Protein AF-A0A821VB63-F1 (afdb_monomer)

Nearest PDB structures (foldseek):
  6iso-assembly1_A  TM=9.767E-01  e=4.448E-03  Homo sapiens
  6iso-assembly3_E  TM=9.717E-01  e=5.495E-03  Homo sapiens
  4y6q-assembly1_D  TM=6.568E-01  e=2.199E-03  Homo sapiens
  4l3o-assembly4_D  TM=6.633E-01  e=2.717E-03  Homo sapiens
  3zgv-assembly1_A  TM=6.549E-01  e=2.915E-03  Homo sapiens

Structure (mmCIF, N/CA/C/O backbone):
data_AF-A0A821VB63-F1
#
_entry.id   AF-A0A821VB63-F1
#
loop_
_atom_site.group_PDB
_atom_site.id
_atom_site.type_symbol
_atom_site.label_atom_id
_atom_site.label_alt_id
_atom_site.label_comp_id
_atom_site.label_asym_id
_atom_site.label_entity_id
_atom_site.label_seq_id
_atom_site.pdbx_PDB_ins_code
_atom_site.Cartn_x
_atom_site.Cartn_y
_atom_site.Cartn_z
_atom_site.occupancy
_atom_site.B_iso_or_equiv
_atom_site.auth_seq_id
_atom_site.auth_comp_id
_atom_site.auth_asym_id
_atom_site.auth_atom_id
_atom_site.pdbx_PDB_model_num
ATOM 1 N N . GLU A 1 1 ? 11.347 -4.311 -29.274 1.00 50.94 1 GLU A N 1
ATOM 2 C CA . GLU A 1 1 ? 10.433 -4.084 -28.136 1.00 50.94 1 GLU A CA 1
ATOM 3 C C . GLU A 1 1 ? 11.014 -3.006 -27.238 1.00 50.94 1 GLU A C 1
ATOM 5 O O . GLU A 1 1 ? 12.151 -3.131 -26.800 1.00 50.94 1 GLU A O 1
ATOM 10 N N . THR A 1 2 ? 10.300 -1.905 -27.025 1.00 54.22 2 THR A N 1
ATOM 11 C CA . THR A 1 2 ? 10.719 -0.867 -26.075 1.00 54.22 2 THR A CA 1
ATOM 12 C C . THR A 1 2 ? 10.460 -1.369 -24.661 1.00 54.22 2 THR A C 1
ATOM 14 O O . THR A 1 2 ? 9.305 -1.518 -24.264 1.00 54.22 2 THR A O 1
ATOM 17 N N . SER A 1 3 ? 11.521 -1.653 -23.906 1.00 67.06 3 SER A N 1
ATOM 18 C CA . SER A 1 3 ? 11.403 -2.036 -22.503 1.00 67.06 3 SER A CA 1
ATOM 19 C C . SER A 1 3 ? 10.728 -0.910 -21.713 1.00 67.06 3 SER A C 1
ATOM 21 O O . SER A 1 3 ? 11.154 0.247 -21.728 1.00 67.06 3 SER A O 1
ATOM 23 N N . VAL A 1 4 ? 9.627 -1.233 -21.036 1.00 72.44 4 VAL A N 1
ATOM 24 C CA . VAL A 1 4 ? 8.922 -0.280 -20.177 1.00 72.44 4 VAL A CA 1
ATOM 25 C C . VAL A 1 4 ? 9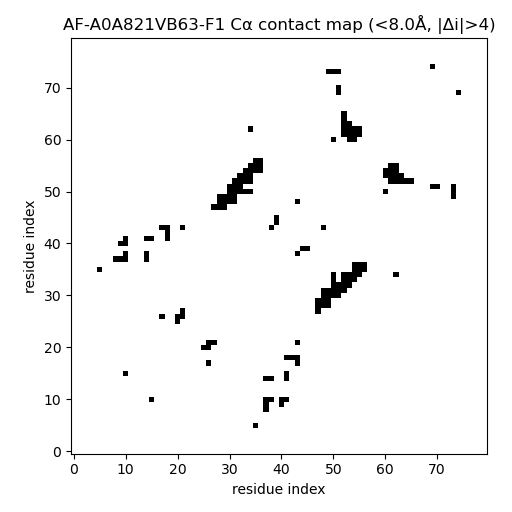.825 0.048 -18.989 1.00 72.44 4 VAL A C 1
ATOM 27 O O . VAL A 1 4 ? 10.170 -0.824 -18.189 1.00 72.44 4 VAL A O 1
ATOM 30 N N . ASN A 1 5 ? 10.220 1.316 -18.856 1.00 82.31 5 ASN A N 1
ATOM 31 C CA . ASN A 1 5 ? 10.981 1.768 -17.698 1.00 82.31 5 ASN A CA 1
ATOM 32 C C . ASN A 1 5 ? 10.048 1.879 -16.483 1.00 82.31 5 ASN A C 1
ATOM 34 O O . ASN A 1 5 ? 9.351 2.877 -16.307 1.00 82.31 5 ASN A O 1
ATOM 38 N N . ARG A 1 6 ? 10.069 0.853 -15.631 1.00 78.88 6 ARG A N 1
ATOM 39 C CA . ARG A 1 6 ? 9.245 0.754 -14.415 1.00 78.88 6 ARG A CA 1
ATOM 40 C C . ARG A 1 6 ? 9.453 1.922 -13.443 1.00 78.88 6 ARG A C 1
ATOM 42 O O . ARG A 1 6 ? 8.495 2.360 -12.817 1.00 78.88 6 ARG A O 1
ATOM 49 N N . LEU A 1 7 ? 10.652 2.509 -13.396 1.00 82.62 7 LEU A N 1
ATOM 50 C CA . LEU A 1 7 ? 10.942 3.680 -12.555 1.00 82.62 7 LEU A CA 1
ATOM 51 C C . LEU A 1 7 ? 10.206 4.945 -13.026 1.00 82.62 7 LEU A C 1
ATOM 53 O O . LEU A 1 7 ? 10.033 5.881 -12.251 1.00 82.62 7 LEU A O 1
ATOM 57 N N . LYS A 1 8 ? 9.754 4.976 -14.286 1.00 88.88 8 LYS A N 1
ATOM 58 C CA . LYS A 1 8 ? 8.984 6.086 -14.867 1.00 88.88 8 LYS A CA 1
ATOM 59 C C . LYS A 1 8 ? 7.470 5.892 -14.793 1.00 88.88 8 LYS A C 1
ATOM 61 O O . LYS A 1 8 ? 6.749 6.798 -15.201 1.00 88.88 8 LYS A O 1
ATOM 66 N N . ALA A 1 9 ? 6.980 4.754 -14.294 1.00 91.69 9 ALA A N 1
ATOM 67 C CA . ALA A 1 9 ? 5.544 4.552 -14.103 1.00 91.69 9 ALA A CA 1
ATOM 68 C C . ALA A 1 9 ? 4.969 5.670 -13.220 1.00 91.69 9 ALA A C 1
ATOM 70 O O . ALA A 1 9 ? 5.694 6.239 -12.409 1.00 91.69 9 ALA A O 1
ATOM 71 N N . ILE A 1 10 ? 3.695 6.012 -13.369 1.00 95.12 10 ILE A N 1
ATOM 72 C CA . ILE A 1 10 ? 3.014 6.982 -12.502 1.00 95.12 10 ILE A CA 1
ATOM 73 C C . ILE A 1 10 ? 1.785 6.320 -11.878 1.00 95.12 10 ILE A C 1
ATOM 75 O O . ILE A 1 10 ? 1.247 5.384 -12.476 1.00 95.12 10 ILE A O 1
ATOM 79 N N . PRO A 1 11 ? 1.340 6.768 -10.691 1.00 97.06 11 PRO A N 1
ATOM 80 C CA . PRO A 1 11 ? 0.124 6.243 -10.094 1.00 97.06 11 PRO A CA 1
ATOM 81 C C . PRO A 1 11 ? -1.078 6.418 -11.023 1.00 97.06 11 PRO A C 1
ATOM 83 O O . PRO A 1 11 ? -1.216 7.423 -11.720 1.00 97.06 11 PRO A O 1
ATOM 86 N N . THR A 1 12 ? -1.954 5.419 -11.040 1.00 97.88 12 THR A N 1
ATOM 87 C CA . THR A 1 12 ? -3.194 5.469 -11.823 1.00 97.88 12 THR A CA 1
ATOM 88 C C . THR A 1 12 ? -4.288 6.236 -11.079 1.00 97.88 12 THR A C 1
ATOM 90 O O . THR A 1 12 ? -4.167 6.525 -9.886 1.00 97.88 12 THR A O 1
ATOM 93 N N . LEU A 1 13 ? -5.414 6.494 -11.754 1.00 98.56 13 LEU A N 1
ATOM 94 C CA . LEU A 1 13 ? -6.597 7.072 -11.113 1.00 98.56 13 LEU A CA 1
ATOM 95 C C . LEU A 1 13 ? -7.031 6.275 -9.873 1.00 98.56 13 LEU A C 1
ATOM 97 O O . LEU A 1 13 ? -7.332 6.875 -8.847 1.00 98.56 13 LEU A O 1
ATOM 101 N N . SER A 1 14 ? -7.002 4.941 -9.927 1.00 98.50 14 SER A N 1
ATOM 102 C CA . SER A 1 14 ? -7.384 4.095 -8.788 1.00 98.50 14 SER A CA 1
ATOM 103 C C . SER A 1 14 ? -6.504 4.331 -7.561 1.00 98.50 14 SER A C 1
ATOM 105 O O . SER A 1 14 ? -7.023 4.402 -6.450 1.00 98.50 14 SER A O 1
ATOM 107 N N . HIS A 1 15 ? -5.196 4.539 -7.748 1.00 98.56 15 HIS A N 1
ATOM 108 C CA . HIS A 1 15 ? -4.300 4.885 -6.642 1.00 98.56 15 HIS A CA 1
ATOM 109 C C . HIS A 1 15 ? -4.721 6.213 -5.997 1.00 98.56 15 HIS A C 1
ATOM 111 O O . HIS A 1 15 ? -4.840 6.309 -4.778 1.00 98.56 15 HIS A O 1
ATOM 117 N N . HIS A 1 16 ? -5.019 7.228 -6.813 1.00 98.56 16 HIS A N 1
ATOM 118 C CA . HIS A 1 16 ? -5.478 8.525 -6.315 1.00 98.56 16 HIS A CA 1
ATOM 119 C C . HIS A 1 16 ? -6.860 8.467 -5.651 1.00 98.56 16 HIS A C 1
ATOM 121 O O . HIS A 1 16 ? -7.094 9.187 -4.681 1.00 98.56 16 HIS A O 1
ATOM 127 N N . VAL A 1 17 ? -7.759 7.597 -6.118 1.00 98.75 17 VAL A N 1
ATOM 128 C CA . VAL A 1 17 ? -9.055 7.353 -5.466 1.00 98.75 17 VAL A CA 1
ATOM 129 C C . VAL A 1 17 ? -8.853 6.775 -4.066 1.00 98.75 17 VAL A C 1
ATOM 131 O O . VAL A 1 17 ? -9.460 7.278 -3.124 1.00 98.75 17 VAL A O 1
ATOM 134 N N . LEU A 1 18 ? -7.968 5.788 -3.895 1.00 98.69 18 LEU A N 1
ATOM 135 C CA . LEU A 1 18 ? -7.676 5.206 -2.578 1.00 98.69 18 LEU A CA 1
ATOM 136 C C . LEU A 1 18 ? -7.088 6.247 -1.613 1.00 98.69 18 LEU A C 1
ATOM 138 O O . LEU A 1 18 ? -7.527 6.340 -0.469 1.00 98.69 18 LEU A O 1
ATOM 142 N N . VAL A 1 19 ? -6.186 7.108 -2.097 1.00 98.56 1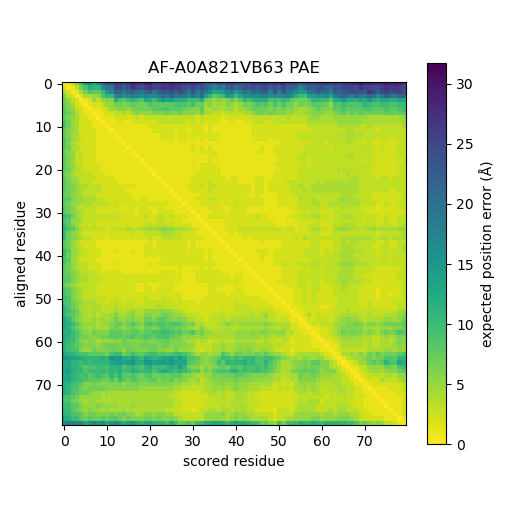9 VAL A N 1
ATOM 143 C CA . VAL A 1 19 ? -5.668 8.253 -1.324 1.00 98.56 19 VAL A CA 1
ATOM 144 C C . VAL A 1 19 ? -6.787 9.225 -0.940 1.00 98.56 19 VAL A C 1
ATOM 146 O O . VAL A 1 19 ? -6.836 9.711 0.187 1.00 98.56 19 VAL A O 1
ATOM 149 N N . ALA A 1 20 ? -7.712 9.527 -1.854 1.00 98.69 20 ALA A N 1
ATOM 150 C CA . ALA A 1 20 ? -8.835 10.416 -1.565 1.00 98.69 20 ALA A CA 1
ATOM 151 C C . ALA A 1 20 ? -9.816 9.818 -0.540 1.00 98.69 20 ALA A C 1
ATOM 153 O O . ALA A 1 20 ? -10.355 10.559 0.285 1.00 98.69 20 AL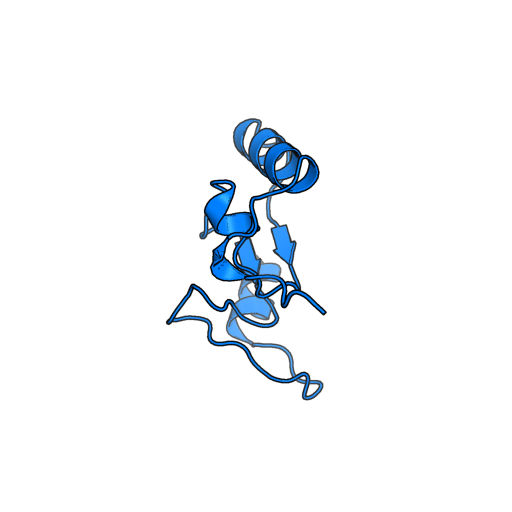A A O 1
ATOM 154 N N . LEU A 1 21 ? -10.039 8.500 -0.570 1.00 98.75 21 LEU A N 1
ATOM 155 C CA . LEU A 1 21 ? -10.850 7.792 0.424 1.00 98.75 21 LEU A CA 1
ATOM 156 C C . LEU A 1 21 ? -10.196 7.838 1.809 1.00 98.75 21 LEU A C 1
ATOM 158 O O . LEU A 1 21 ? -10.877 8.160 2.784 1.00 98.75 21 LEU A O 1
ATOM 162 N N . GLU A 1 22 ? -8.887 7.597 1.898 1.00 98.44 22 GLU A N 1
ATOM 163 C CA . GLU A 1 22 ? -8.130 7.698 3.153 1.00 98.44 22 GLU A CA 1
ATOM 164 C C . GLU A 1 22 ? -8.193 9.119 3.731 1.00 98.44 22 GLU A C 1
ATOM 166 O O . GLU A 1 22 ? -8.570 9.287 4.890 1.00 98.44 22 GLU A O 1
ATOM 171 N N . LYS A 1 23 ? -7.975 10.156 2.908 1.00 98.12 23 LYS A N 1
ATOM 172 C CA . LYS A 1 23 ? -8.058 11.566 3.340 1.00 98.12 23 LYS A CA 1
ATOM 173 C C . LYS A 1 23 ? -9.426 11.946 3.905 1.00 98.12 23 LYS A C 1
ATOM 175 O O . LYS A 1 23 ? -9.527 12.827 4.757 1.00 98.12 23 LYS A O 1
ATOM 180 N N . LYS A 1 24 ? -10.488 11.288 3.433 1.00 98.56 24 LYS A N 1
ATOM 181 C CA . LYS A 1 24 ? -11.860 11.443 3.941 1.00 98.56 24 LYS A CA 1
ATOM 182 C C . LYS A 1 24 ? -12.194 10.497 5.097 1.00 98.56 24 LYS A C 1
ATOM 184 O O . LYS A 1 24 ? -13.330 10.507 5.560 1.00 98.56 24 LYS A O 1
ATOM 189 N N . LYS A 1 25 ? -11.229 9.705 5.572 1.00 97.94 25 LYS A N 1
ATOM 190 C CA . LYS A 1 25 ? -11.383 8.679 6.616 1.00 97.94 25 LYS A CA 1
ATOM 191 C C . LYS A 1 25 ? -12.409 7.597 6.251 1.00 97.94 25 LYS A C 1
ATOM 193 O O . LYS A 1 25 ? -13.042 7.020 7.126 1.00 97.94 25 LYS A O 1
ATOM 198 N N . LEU A 1 26 ? -12.567 7.331 4.953 1.00 98.44 26 LEU A N 1
ATOM 199 C CA . LEU A 1 26 ? -13.461 6.301 4.406 1.00 98.44 26 LEU A CA 1
ATOM 200 C C . LEU A 1 26 ? -12.742 4.970 4.147 1.00 98.44 26 LEU A C 1
ATOM 202 O O . LEU A 1 26 ? -13.388 3.973 3.843 1.00 98.44 26 LEU A O 1
ATOM 206 N N . LEU A 1 27 ? -11.413 4.954 4.262 1.00 97.62 27 LEU A N 1
ATOM 207 C CA . LEU A 1 27 ? -10.573 3.770 4.121 1.00 97.62 27 LEU A CA 1
ATOM 208 C C . LEU A 1 27 ? -9.654 3.667 5.346 1.00 97.62 27 LEU A C 1
ATOM 210 O O . LEU A 1 27 ? -8.872 4.586 5.589 1.00 97.62 27 LEU A O 1
ATOM 214 N N . LYS A 1 28 ? -9.777 2.581 6.130 1.00 94.75 28 LYS A N 1
ATOM 215 C CA . LYS A 1 28 ? -8.955 2.346 7.340 1.00 94.75 28 LYS A CA 1
ATOM 216 C C . LYS A 1 28 ? -7.518 1.990 6.944 1.00 94.75 28 LYS A C 1
ATOM 218 O O . LYS A 1 28 ? -6.577 2.651 7.369 1.00 94.75 28 LYS A O 1
ATOM 223 N N . HIS A 1 29 ? -7.386 0.977 6.089 1.00 95.50 29 HIS A N 1
ATOM 224 C CA . HIS A 1 29 ? -6.129 0.341 5.705 1.00 95.50 29 HIS A CA 1
ATOM 225 C C . HIS A 1 29 ? -6.170 -0.115 4.245 1.00 95.50 29 HIS A C 1
ATOM 227 O O . HIS A 1 29 ? -7.243 -0.399 3.712 1.00 95.50 29 HIS A O 1
ATOM 233 N N . TRP A 1 30 ? -4.997 -0.222 3.619 1.00 96.38 30 TRP A N 1
ATOM 234 C CA . TRP A 1 30 ? -4.834 -0.818 2.295 1.00 96.38 30 TRP A CA 1
ATOM 235 C C . TRP A 1 30 ? -3.845 -1.984 2.368 1.00 96.38 30 TRP A C 1
ATOM 237 O O . TRP A 1 30 ? -2.657 -1.779 2.591 1.00 96.38 30 TRP A O 1
ATOM 247 N N . VAL A 1 31 ? -4.343 -3.205 2.159 1.00 95.38 31 VAL A N 1
ATOM 248 C CA . VAL A 1 31 ? -3.522 -4.410 1.962 1.00 95.38 31 VAL A CA 1
ATOM 249 C C . VAL A 1 31 ? -3.234 -4.582 0.475 1.00 95.38 31 VAL A C 1
ATOM 251 O O . VAL A 1 31 ? -4.169 -4.602 -0.328 1.00 95.38 31 VAL A O 1
ATOM 254 N N . GLN A 1 32 ? -1.961 -4.693 0.102 1.00 93.44 32 GLN A N 1
ATOM 255 C CA . GLN A 1 32 ? -1.529 -4.663 -1.289 1.00 93.44 32 GLN A CA 1
ATOM 256 C C . GLN A 1 32 ? -0.430 -5.677 -1.604 1.00 93.44 32 GLN A C 1
ATOM 258 O O . GLN A 1 32 ? 0.528 -5.847 -0.857 1.00 93.44 32 GLN A O 1
ATOM 263 N N . GLN A 1 33 ? -0.558 -6.314 -2.768 1.00 92.31 33 GLN A N 1
ATOM 264 C CA . GLN A 1 33 ? 0.386 -7.318 -3.275 1.00 92.31 33 GLN A CA 1
ATOM 265 C C . GLN A 1 33 ? 1.437 -6.753 -4.236 1.00 92.31 33 GLN A C 1
ATOM 267 O O . GLN A 1 33 ? 2.451 -7.402 -4.497 1.00 92.31 33 GLN A O 1
ATOM 272 N N . ASN A 1 34 ? 1.192 -5.576 -4.810 1.00 92.44 34 ASN A N 1
ATOM 273 C CA . ASN A 1 34 ? 2.117 -4.981 -5.764 1.00 92.44 34 ASN A CA 1
ATOM 274 C C . ASN A 1 34 ? 3.336 -4.394 -5.049 1.00 92.44 34 ASN A C 1
ATOM 276 O O . ASN A 1 34 ? 3.193 -3.614 -4.115 1.00 92.44 34 ASN A O 1
ATOM 280 N N . HIS A 1 35 ? 4.519 -4.674 -5.588 1.00 91.12 35 HIS A N 1
ATOM 281 C CA . HIS A 1 35 ? 5.805 -4.147 -5.122 1.00 91.12 35 HIS A CA 1
ATOM 282 C C . HIS A 1 35 ? 6.285 -2.911 -5.914 1.00 91.12 35 HIS A C 1
ATOM 284 O O . HIS A 1 35 ? 7.431 -2.480 -5.788 1.00 91.12 35 HIS A O 1
ATOM 290 N N . ASP A 1 36 ? 5.424 -2.357 -6.775 1.00 92.56 36 ASP A N 1
ATOM 291 C CA . ASP A 1 36 ? 5.739 -1.293 -7.742 1.00 92.56 36 ASP A CA 1
ATOM 292 C C . ASP A 1 36 ? 5.918 0.110 -7.123 1.00 92.56 36 ASP A C 1
ATOM 294 O O . ASP A 1 36 ? 6.341 1.038 -7.818 1.00 92.56 36 ASP A O 1
ATOM 298 N N . GLY A 1 37 ? 5.605 0.277 -5.833 1.00 91.88 37 GLY A N 1
ATOM 299 C CA . GLY A 1 37 ? 5.709 1.539 -5.093 1.00 91.88 37 GLY A CA 1
ATOM 300 C C . GLY A 1 37 ? 4.734 2.634 -5.540 1.00 91.88 37 GLY A C 1
ATOM 301 O O . GLY A 1 37 ? 4.859 3.785 -5.112 1.00 91.88 37 GLY A O 1
ATOM 302 N N . LEU A 1 38 ? 3.758 2.332 -6.402 1.00 95.50 38 LEU A N 1
ATOM 303 C CA . LEU A 1 38 ? 2.837 3.342 -6.926 1.00 95.50 38 LEU A CA 1
ATOM 304 C C . LEU A 1 38 ? 1.849 3.844 -5.870 1.00 95.50 38 LEU A C 1
ATOM 306 O O . LEU A 1 38 ? 1.457 5.008 -5.931 1.00 95.50 38 LEU A O 1
ATOM 310 N N . ALA A 1 39 ? 1.498 3.028 -4.872 1.00 95.69 39 ALA A N 1
ATOM 311 C CA . ALA A 1 39 ? 0.694 3.455 -3.723 1.00 95.69 39 ALA A CA 1
ATOM 312 C C . ALA A 1 39 ? 1.386 4.582 -2.934 1.00 95.69 39 ALA A C 1
ATOM 314 O O . ALA A 1 39 ? 0.801 5.642 -2.703 1.00 95.69 39 ALA A O 1
ATOM 315 N N . GLN A 1 40 ? 2.669 4.392 -2.618 1.00 93.06 40 GLN A N 1
ATOM 316 C CA . GLN A 1 40 ? 3.497 5.369 -1.908 1.00 93.06 40 GLN A CA 1
ATOM 317 C C . GLN A 1 40 ? 3.660 6.651 -2.735 1.00 93.06 40 GLN A C 1
ATOM 319 O O . GLN A 1 40 ? 3.447 7.760 -2.250 1.00 93.06 40 GLN A O 1
ATOM 324 N N . ARG A 1 41 ? 3.957 6.509 -4.035 1.00 93.56 41 ARG A N 1
ATOM 325 C CA . ARG A 1 41 ? 4.105 7.648 -4.957 1.00 93.56 41 ARG A CA 1
ATOM 326 C C . ARG A 1 41 ? 2.801 8.401 -5.215 1.00 93.56 41 ARG A C 1
ATOM 328 O O . ARG A 1 41 ? 2.854 9.572 -5.578 1.00 93.56 41 ARG A O 1
ATOM 335 N N . ALA A 1 42 ? 1.646 7.763 -5.021 1.00 96.69 42 ALA A N 1
ATOM 336 C CA . ALA A 1 42 ? 0.348 8.437 -5.030 1.00 96.69 42 ALA A CA 1
ATOM 337 C C . ALA A 1 42 ? 0.128 9.318 -3.790 1.00 96.69 42 ALA A C 1
ATOM 339 O O . ALA A 1 42 ? -0.798 10.131 -3.783 1.00 96.69 42 ALA A O 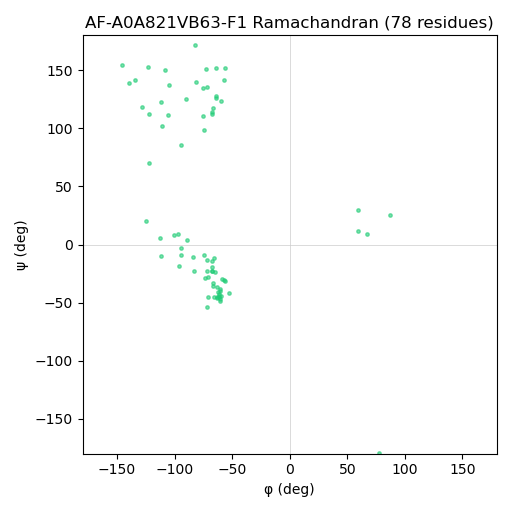1
ATOM 340 N N . GLY A 1 43 ? 0.969 9.164 -2.761 1.00 95.94 43 GLY A N 1
ATOM 341 C CA . GLY A 1 43 ? 0.866 9.855 -1.481 1.00 95.94 43 GLY A CA 1
ATOM 342 C C . GLY A 1 43 ? -0.026 9.137 -0.472 1.00 95.94 43 GLY A C 1
ATOM 343 O O . GLY A 1 43 ? -0.606 9.805 0.383 1.00 95.94 43 GLY A O 1
ATOM 344 N N . TYR A 1 44 ? -0.191 7.814 -0.587 1.00 97.50 44 TYR A N 1
ATOM 345 C CA . TYR A 1 44 ? -0.887 7.040 0.440 1.00 97.50 44 TYR A CA 1
ATOM 346 C C . TYR A 1 44 ? -0.011 6.939 1.705 1.00 97.50 44 TYR A C 1
ATOM 348 O O . TYR A 1 44 ? 1.191 6.699 1.569 1.00 97.50 44 TYR A O 1
ATOM 356 N N . PRO A 1 45 ? -0.564 7.132 2.917 1.00 95.94 45 PRO A N 1
ATOM 357 C CA . PRO A 1 45 ? 0.211 7.066 4.157 1.00 95.94 45 PRO A CA 1
ATOM 358 C C . PRO A 1 45 ? 0.789 5.666 4.398 1.00 95.94 45 PRO A C 1
ATOM 360 O O . PRO A 1 45 ? 0.050 4.678 4.407 1.00 95.94 45 PRO A O 1
ATOM 363 N N . GLN A 1 46 ? 2.106 5.586 4.611 1.00 93.44 46 GLN A N 1
ATOM 364 C CA . GLN A 1 46 ? 2.828 4.316 4.757 1.00 93.44 46 GLN A CA 1
ATOM 365 C C . GLN A 1 46 ? 2.351 3.533 5.984 1.00 93.44 46 GLN A C 1
ATOM 367 O O . GLN A 1 46 ? 2.211 2.319 5.926 1.00 93.44 46 GLN A O 1
ATOM 372 N N . GLU A 1 47 ? 2.029 4.219 7.077 1.00 93.38 47 GLU A N 1
ATOM 373 C CA . GLU A 1 47 ? 1.526 3.620 8.313 1.00 93.38 47 GLU A CA 1
ATOM 374 C C . GLU A 1 47 ? 0.145 2.958 8.160 1.00 93.38 47 GLU A C 1
ATOM 376 O O . GLU A 1 47 ? -0.292 2.220 9.041 1.00 93.38 47 GLU A O 1
ATOM 381 N N . LYS A 1 48 ? -0.546 3.199 7.036 1.00 95.69 48 LYS A N 1
ATOM 382 C CA . LYS A 1 48 ? -1.836 2.578 6.692 1.00 95.69 48 LYS A CA 1
ATOM 383 C C . LYS A 1 48 ? -1.749 1.628 5.496 1.00 95.69 48 LYS A C 1
ATOM 385 O O . LYS A 1 48 ? -2.795 1.163 5.028 1.00 95.69 48 LYS A O 1
ATOM 390 N N . LEU A 1 49 ? -0.545 1.378 4.984 1.00 95.31 49 LEU A N 1
ATOM 391 C CA . LEU A 1 49 ? -0.282 0.551 3.812 1.00 95.31 49 LEU A CA 1
ATOM 392 C C . LEU A 1 49 ? 0.446 -0.730 4.229 1.00 95.31 49 LEU A C 1
ATOM 394 O O . LEU A 1 49 ? 1.533 -0.682 4.795 1.00 95.31 49 LEU A O 1
ATOM 398 N N . ASN A 1 50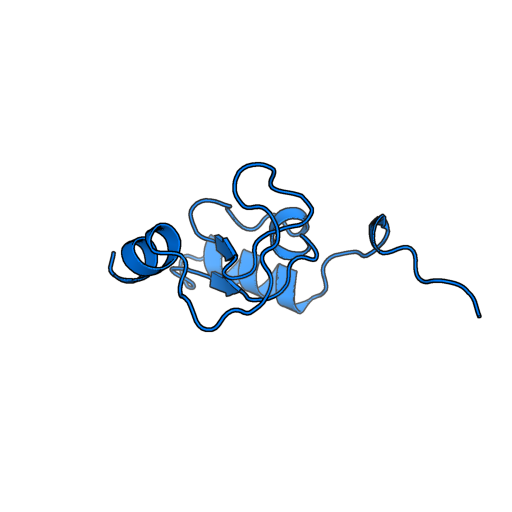 ? -0.141 -1.875 3.897 1.00 94.62 50 ASN A N 1
ATOM 399 C CA . ASN A 1 50 ? 0.415 -3.192 4.168 1.00 94.62 50 ASN A CA 1
ATOM 400 C C . ASN A 1 50 ? 0.825 -3.854 2.847 1.00 94.62 50 ASN A C 1
ATOM 402 O O . ASN A 1 50 ? -0.018 -4.327 2.085 1.00 94.62 50 ASN A O 1
ATOM 406 N N . GLU A 1 51 ? 2.125 -3.835 2.559 1.00 93.62 51 GLU A N 1
ATOM 407 C CA . GLU A 1 51 ? 2.714 -4.369 1.326 1.00 93.62 51 GLU A CA 1
ATOM 408 C C . GLU A 1 51 ? 3.181 -5.813 1.563 1.00 93.62 51 GLU A C 1
ATOM 410 O O . GLU A 1 51 ? 4.343 -6.055 1.899 1.00 93.62 51 GLU A O 1
ATOM 415 N N . ILE A 1 52 ? 2.269 -6.779 1.408 1.00 91.50 52 ILE A N 1
ATOM 416 C CA . ILE A 1 52 ? 2.486 -8.176 1.833 1.00 91.50 52 ILE A CA 1
ATOM 417 C C . ILE A 1 52 ? 3.592 -8.904 1.066 1.00 91.50 52 ILE A C 1
ATOM 419 O O . ILE A 1 52 ? 4.198 -9.831 1.595 1.00 91.50 52 ILE A O 1
ATOM 423 N N . HIS A 1 53 ? 3.909 -8.456 -0.148 1.00 90.94 53 HIS A N 1
ATOM 424 C CA . HIS A 1 53 ? 5.029 -8.981 -0.935 1.00 90.94 53 HIS A CA 1
ATOM 425 C C . HIS A 1 53 ? 6.274 -8.094 -0.885 1.00 90.94 53 HIS A C 1
ATOM 427 O O . HIS A 1 53 ? 7.214 -8.333 -1.637 1.00 90.94 53 HIS A O 1
ATOM 433 N N . GLY A 1 54 ? 6.287 -7.070 -0.032 1.00 90.44 54 GLY A N 1
ATOM 434 C CA . GLY A 1 54 ? 7.331 -6.054 0.006 1.00 90.44 54 GLY A CA 1
ATOM 435 C C . GLY A 1 54 ? 7.215 -5.000 -1.093 1.00 90.44 54 GLY A C 1
ATOM 436 O O . GLY A 1 54 ? 6.312 -5.023 -1.929 1.00 90.44 54 GLY A O 1
ATOM 437 N N . SER A 1 55 ? 8.160 -4.062 -1.084 1.00 88.88 55 SER A N 1
ATOM 438 C CA . SER A 1 55 ? 8.209 -2.921 -1.997 1.00 88.88 55 SER A CA 1
ATOM 439 C C . SER A 1 55 ? 9.612 -2.733 -2.559 1.00 88.88 55 SER A C 1
ATOM 441 O O . SER A 1 55 ? 10.605 -2.861 -1.847 1.00 88.88 55 SER A O 1
ATOM 443 N N . TRP A 1 56 ? 9.725 -2.367 -3.838 1.00 84.00 56 TRP A N 1
ATOM 444 C CA . TRP A 1 56 ? 11.017 -1.981 -4.418 1.00 84.00 56 TRP A CA 1
ATOM 445 C C . TRP A 1 56 ? 11.570 -0.668 -3.854 1.00 84.00 56 TRP A C 1
ATOM 447 O O . TRP A 1 56 ? 12.745 -0.363 -4.061 1.00 84.00 56 TRP A O 1
ATOM 457 N N . PHE A 1 57 ? 10.736 0.112 -3.165 1.00 81.00 57 PHE A N 1
ATOM 458 C CA . PHE A 1 57 ? 11.079 1.449 -2.686 1.00 81.00 57 PHE A CA 1
ATOM 459 C C . PHE A 1 57 ? 11.194 1.533 -1.158 1.00 81.00 57 PHE A C 1
ATOM 461 O O . PHE A 1 57 ? 11.727 2.524 -0.657 1.00 81.00 57 PHE A O 1
ATOM 468 N N . A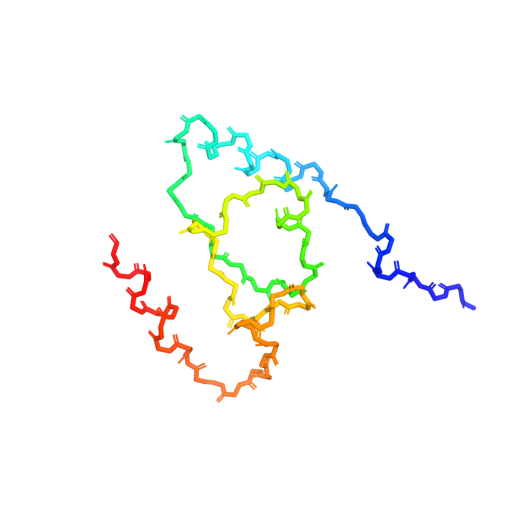SP A 1 58 ? 10.794 0.487 -0.426 1.00 84.12 58 ASP A N 1
ATOM 469 C CA . ASP A 1 58 ? 10.987 0.386 1.022 1.00 84.12 58 ASP A CA 1
ATOM 470 C C . ASP A 1 58 ? 12.108 -0.605 1.371 1.00 84.12 58 ASP A C 1
ATOM 472 O O . ASP A 1 58 ? 11.978 -1.818 1.229 1.00 84.12 58 ASP A O 1
ATOM 476 N N . LYS A 1 59 ? 13.220 -0.083 1.898 1.00 82.94 59 LYS A N 1
ATOM 477 C CA . LYS A 1 59 ? 14.353 -0.907 2.348 1.00 82.94 59 LYS A CA 1
ATOM 478 C C . LYS A 1 59 ? 14.027 -1.764 3.574 1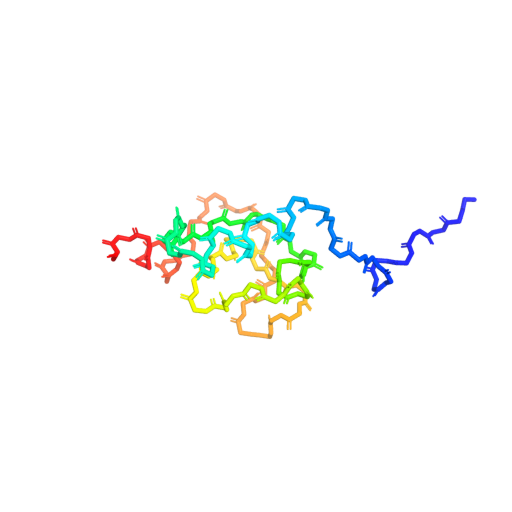.00 82.94 59 LYS A C 1
ATOM 480 O O . LYS A 1 59 ? 14.735 -2.737 3.814 1.00 82.94 59 LYS A O 1
ATOM 485 N N . LYS A 1 60 ? 13.020 -1.388 4.369 1.00 85.31 60 LYS A N 1
ATOM 486 C CA . LYS A 1 60 ? 12.607 -2.125 5.572 1.00 85.31 60 LYS A CA 1
ATOM 487 C C . LYS A 1 60 ? 11.678 -3.291 5.240 1.00 85.31 60 LYS A C 1
ATOM 489 O O . LYS A 1 60 ? 11.636 -4.251 6.001 1.00 85.31 60 LYS A O 1
ATOM 494 N N . ASN A 1 61 ? 10.996 -3.233 4.097 1.00 86.38 61 ASN A N 1
ATOM 495 C CA . ASN A 1 61 ? 10.084 -4.263 3.619 1.00 86.38 61 ASN A CA 1
ATOM 496 C C . ASN A 1 61 ? 10.523 -4.785 2.234 1.00 86.38 61 ASN A C 1
ATOM 498 O O . ASN A 1 61 ? 9.874 -4.491 1.224 1.00 86.38 61 ASN A O 1
ATOM 502 N N . PRO A 1 62 ? 11.645 -5.533 2.159 1.00 87.00 62 PRO A N 1
ATOM 503 C CA . PRO A 1 62 ? 12.164 -6.028 0.892 1.00 87.00 62 PRO A CA 1
ATOM 504 C C . PRO A 1 62 ? 11.185 -7.001 0.238 1.00 87.00 62 PRO A C 1
ATOM 506 O O . PRO A 1 62 ? 10.433 -7.705 0.919 1.00 87.00 62 PRO A O 1
ATOM 509 N N . VAL A 1 63 ? 11.235 -7.056 -1.095 1.00 86.94 63 VAL A N 1
ATOM 510 C CA . VAL A 1 63 ? 10.407 -7.984 -1.863 1.00 86.94 63 VAL A CA 1
ATOM 511 C C . VAL A 1 63 ? 10.780 -9.420 -1.537 1.00 86.94 63 VAL A C 1
ATOM 513 O O . VAL A 1 63 ? 11.948 -9.799 -1.626 1.00 86.94 63 VAL A O 1
ATOM 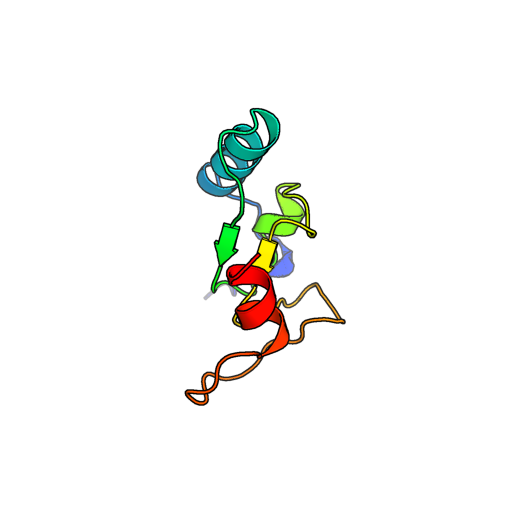516 N N . VAL A 1 64 ? 9.771 -10.208 -1.182 1.00 82.12 64 VAL A N 1
ATOM 517 C CA . VAL A 1 64 ? 9.903 -11.636 -0.888 1.00 82.12 64 VAL A CA 1
ATOM 518 C C . VAL A 1 64 ? 9.267 -12.461 -2.002 1.00 82.12 64 VAL A C 1
ATOM 520 O O . VAL A 1 64 ? 8.340 -12.011 -2.678 1.00 82.12 64 VAL A O 1
ATOM 523 N N . LEU A 1 65 ? 9.799 -13.663 -2.222 1.00 78.94 65 LEU A N 1
ATOM 524 C CA . LEU A 1 65 ? 9.147 -14.647 -3.081 1.00 78.94 65 LEU A CA 1
ATOM 525 C C . LEU A 1 65 ? 7.928 -15.217 -2.352 1.00 78.94 65 LEU A C 1
ATOM 527 O O . LEU A 1 65 ? 7.920 -15.286 -1.128 1.00 78.94 65 LEU A O 1
ATOM 531 N N . MET A 1 66 ? 6.915 -15.630 -3.111 1.00 77.50 66 MET A N 1
ATOM 532 C CA . MET A 1 66 ? 5.803 -16.396 -2.553 1.00 77.50 66 MET A CA 1
ATOM 533 C C . MET A 1 66 ? 6.327 -17.768 -2.123 1.00 77.50 66 MET A C 1
ATOM 535 O O . MET A 1 66 ? 6.729 -18.563 -2.972 1.00 77.50 66 MET A O 1
ATO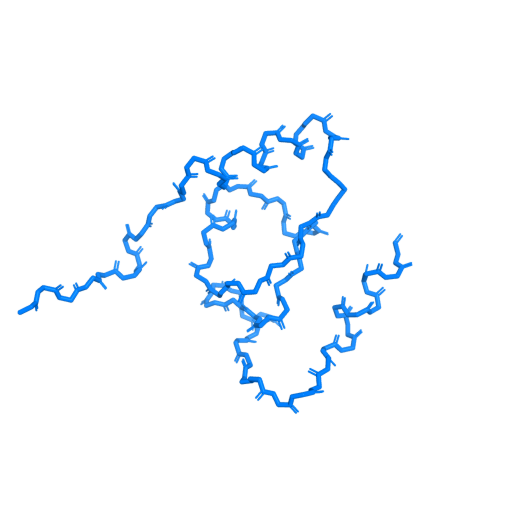M 539 N N . ASP A 1 67 ? 6.349 -18.017 -0.819 1.00 83.69 67 ASP A N 1
ATOM 540 C CA . ASP A 1 67 ? 6.840 -19.248 -0.192 1.00 83.69 67 ASP A CA 1
ATOM 541 C C . ASP A 1 67 ? 5.783 -19.898 0.722 1.00 83.69 67 ASP A C 1
ATOM 543 O O . ASP A 1 67 ? 6.119 -20.688 1.598 1.00 83.69 67 ASP A O 1
ATOM 547 N N . ASP A 1 68 ? 4.505 -19.555 0.515 1.00 81.75 68 ASP A N 1
ATOM 548 C CA . ASP A 1 68 ? 3.343 -19.966 1.318 1.00 81.75 68 ASP A CA 1
ATOM 549 C C . ASP A 1 68 ? 3.394 -19.560 2.806 1.00 81.75 68 ASP A C 1
ATOM 551 O O . ASP A 1 68 ? 2.538 -19.972 3.597 1.00 81.75 68 ASP A O 1
ATOM 555 N N . HIS A 1 69 ? 4.329 -18.688 3.199 1.00 82.38 69 HIS A N 1
ATOM 556 C CA . HIS A 1 69 ? 4.392 -18.122 4.541 1.00 82.38 69 HIS A CA 1
ATOM 557 C C . HIS A 1 69 ? 3.917 -16.663 4.577 1.00 82.38 69 HIS A C 1
ATOM 559 O O . HIS A 1 69 ? 4.255 -15.832 3.735 1.00 82.38 69 HIS A O 1
ATOM 565 N N . LEU A 1 70 ? 3.119 -16.329 5.598 1.00 82.81 70 LEU A N 1
ATOM 566 C CA . LEU A 1 70 ? 2.739 -14.945 5.877 1.00 82.81 70 LEU A CA 1
ATOM 567 C C . LEU A 1 70 ? 3.854 -14.238 6.649 1.00 82.81 70 LEU A C 1
ATOM 569 O O . LEU A 1 70 ? 4.418 -14.789 7.595 1.00 82.81 70 LEU A O 1
ATOM 573 N N . LYS A 1 71 ? 4.109 -12.978 6.296 1.00 87.44 71 LYS A N 1
ATOM 574 C CA . LYS A 1 71 ? 4.976 -12.095 7.080 1.00 87.44 71 LYS A CA 1
ATOM 575 C C . LYS A 1 71 ? 4.290 -11.792 8.413 1.00 87.44 71 LYS A C 1
ATOM 577 O O . LYS A 1 71 ? 3.213 -11.196 8.427 1.00 87.44 71 LYS A O 1
ATOM 582 N N . SER A 1 72 ? 4.876 -12.267 9.512 1.00 88.38 72 SER A N 1
ATOM 583 C CA . SER A 1 72 ? 4.238 -12.259 10.834 1.00 88.38 72 SER A CA 1
ATOM 584 C C . SER A 1 72 ? 3.898 -10.849 11.315 1.00 88.38 72 SER A C 1
ATOM 586 O O . SER A 1 72 ? 2.804 -10.634 11.816 1.00 88.38 72 SER A O 1
ATOM 588 N N . ASP A 1 73 ? 4.781 -9.884 11.071 1.00 89.69 73 ASP A N 1
ATOM 589 C CA . ASP A 1 73 ? 4.586 -8.464 11.379 1.00 89.69 73 ASP A CA 1
ATOM 590 C C . ASP A 1 73 ? 3.389 -7.858 10.629 1.00 89.69 73 ASP A C 1
ATOM 592 O O . ASP A 1 73 ? 2.555 -7.169 11.213 1.00 89.69 73 ASP A O 1
ATOM 596 N N . LEU A 1 74 ? 3.259 -8.156 9.335 1.00 90.44 74 LEU A N 1
ATOM 597 C CA . LEU A 1 74 ? 2.148 -7.674 8.511 1.00 90.44 74 LEU A CA 1
ATOM 598 C C . LEU A 1 74 ? 0.828 -8.389 8.818 1.00 90.44 74 LEU A C 1
ATOM 600 O O . LEU A 1 74 ? -0.241 -7.807 8.623 1.00 90.44 74 LEU A O 1
ATOM 604 N N . HIS A 1 75 ? 0.891 -9.640 9.275 1.00 90.50 75 HIS A N 1
ATOM 605 C CA . HIS A 1 75 ? -0.267 -10.375 9.772 1.00 90.50 75 HIS A CA 1
ATOM 606 C C . HIS A 1 75 ? -0.743 -9.824 11.123 1.00 90.50 75 HIS A C 1
ATOM 608 O O . HIS A 1 75 ? -1.935 -9.598 11.291 1.00 90.50 75 HIS A O 1
ATOM 614 N N . GLU A 1 76 ? 0.166 -9.560 12.063 1.00 91.69 76 GLU A N 1
ATOM 615 C CA . GLU A 1 76 ? -0.162 -8.937 13.352 1.00 91.69 76 GLU A CA 1
ATOM 616 C C . GLU A 1 76 ? -0.794 -7.558 13.154 1.00 91.69 76 GLU A C 1
ATOM 618 O O . GLU A 1 76 ? -1.858 -7.292 13.704 1.00 91.69 76 GLU A O 1
ATOM 623 N N . TRP A 1 77 ? -0.228 -6.740 12.264 1.00 91.38 77 TRP A N 1
ATOM 624 C CA . TRP A 1 77 ? -0.790 -5.439 11.896 1.00 91.38 77 TRP A CA 1
ATOM 625 C C . TRP A 1 77 ? -2.234 -5.516 11.377 1.00 91.38 77 TRP A C 1
ATOM 627 O O . TRP A 1 77 ? -3.009 -4.584 11.564 1.00 91.38 77 TRP A O 1
ATOM 637 N N . LEU A 1 78 ? -2.620 -6.612 10.711 1.00 87.81 78 LEU A N 1
ATOM 638 C CA . LEU A 1 78 ? -3.992 -6.803 10.219 1.00 87.81 78 LEU A CA 1
ATOM 639 C C . LEU A 1 78 ? -5.007 -7.071 11.333 1.00 87.81 78 LEU A C 1
ATOM 641 O O . LEU A 1 78 ? -6.203 -6.875 11.112 1.00 87.81 78 LEU A O 1
ATOM 645 N N . LEU A 1 79 ? -4.551 -7.563 12.484 1.00 88.00 79 LEU A N 1
ATOM 646 C CA . LEU A 1 79 ? -5.408 -7.896 13.620 1.00 88.00 79 LEU A CA 1
ATOM 647 C C . LEU A 1 79 ? -5.716 -6.677 14.509 1.00 88.00 79 LEU A C 1
ATOM 649 O O . LEU A 1 79 ? -6.600 -6.769 15.362 1.00 88.00 79 LEU A O 1
ATOM 653 N N . GLU A 1 80 ? -5.027 -5.553 14.291 1.00 74.44 80 GLU A N 1
ATOM 654 C CA . GLU A 1 80 ? -5.210 -4.261 14.979 1.00 74.44 80 GLU A CA 1
ATOM 655 C C . GLU A 1 80 ? -6.255 -3.338 14.286 1.00 74.44 80 GLU A C 1
ATOM 657 O O . GLU A 1 80 ? -7.027 -2.622 14.973 1.00 74.44 80 GLU A O 1
#

Radius of gyration: 13.61 Å; Cα contacts (8 Å, |Δi|>4): 84; chains: 1; bounding box: 28×32×43 Å

pLDDT: mean 89.87, std 9.16, range [50.94, 98.75]

Organism: NCBI:txid392032

Foldseek 3Di:
DPDDPLVPDEADPVLLVQQVCVVVVNQQAAEDADQSCNNVRSVPDPLRYQHFQFHPPDPVGDGDDPPVDTDVVSVVSVVD

Mean predicted aligned error: 4.46 Å

Solvent-accessible surface area (backbone atoms only — not comparable to full-atom values): 5026 Å² total; per-residue (Å²): 132,85,79,80,61,70,90,72,62,73,55,50,71,67,41,45,49,53,33,53,32,38,78,68,69,75,41,86,68,45,82,40,69,69,37,80,43,37,55,58,74,45,63,38,61,66,96,39,50,42,48,78,34,12,24,82,77,39,88,90,39,56,68,57,78,94,76,93,69,79,55,64,69,65,53,54,61,70,78,110

Secondary structure (DSSP, 8-state):
-----GGG----HHHHHHHHHHHTT--S-EEE---S-HHHHTT--GGGEEETT--SS-TTS------S---HHHHHHHH-

Sequence (80 aa):
ETSVNRLKAIPTLSHHVLVALEKKKLLKHWVQQNHDGLAQRAGYPQEKLNEIHGSWFDKKNPVVLMDDHLKSDLHEWLLE

InterPro domains:
  IPR003000 Sirtuin family [PF02146] (6-57)
  IPR029035 DHS-like NAD/FAD-binding domain superfamily [SSF52467] (7-57)
  IPR050134 NAD-dependent sirtuin protein deacylases [PTHR11085] (8-58)